Protein AF-A0A4Q3T9G2-F1 (afdb_monomer_lite)

Secondary s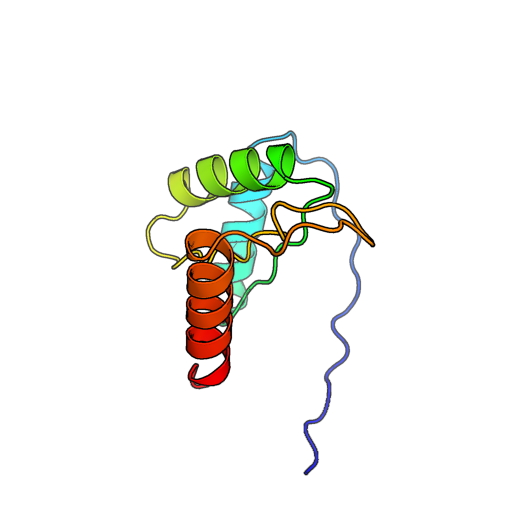tructure (DSSP, 8-state):
-------PPP-----PPTTHHHHHHHHHHHHH-S------SSHHHHHHHHHHHHHH-TTSPP---PPPSS-TT-SSPPPHHHHHHHHHHHHHHHT---

pLDDT: mean 90.25, std 11.93, range [43.88, 98.19]

Sequence (98 aa):
MDAKVEYRTDADLGGAPEGLDALIVAERIKAGGGVGLFVARDFQRSGSFVQAFQFFSKDIEVLDYPAWDCLPYDRLSPTAGIAAQRMATLTRLAMRKP

Radius of gyration: 15.98 Å; chains: 1; bounding box: 40×37×37 Å

Structure (mmCIF, N/CA/C/O backbone):
data_AF-A0A4Q3T9G2-F1
#
_entry.id   AF-A0A4Q3T9G2-F1
#
loop_
_atom_site.group_PDB
_atom_site.id
_atom_site.type_symbol
_atom_site.label_atom_id
_atom_site.label_alt_id
_atom_site.label_comp_id
_atom_site.label_asym_id
_atom_site.label_entity_id
_atom_site.label_seq_id
_atom_site.pdbx_PDB_ins_code
_atom_site.Cartn_x
_atom_site.Cartn_y
_atom_site.Cartn_z
_atom_site.occupancy
_atom_site.B_iso_or_equiv
_atom_site.auth_seq_id
_atom_site.auth_comp_id
_atom_site.auth_asym_id
_atom_site.auth_atom_id
_atom_site.pdbx_PDB_model_num
ATOM 1 N N . MET A 1 1 ? 4.921 -26.569 12.859 1.00 43.88 1 MET A N 1
ATOM 2 C CA . MET A 1 1 ? 4.967 -25.369 11.992 1.00 43.88 1 MET A CA 1
ATOM 3 C C . MET A 1 1 ? 3.543 -25.220 11.494 1.00 43.88 1 MET A C 1
ATOM 5 O O . MET A 1 1 ? 3.259 -25.488 10.343 1.00 43.88 1 MET A O 1
ATOM 9 N N . ASP A 1 2 ? 2.630 -24.935 12.423 1.00 45.50 2 ASP A N 1
ATOM 10 C CA . ASP A 1 2 ? 1.193 -25.158 12.244 1.00 45.50 2 ASP A CA 1
ATOM 11 C C . ASP A 1 2 ? 0.477 -23.863 12.593 1.00 45.50 2 ASP A C 1
ATOM 13 O O . ASP A 1 2 ? -0.116 -23.708 13.661 1.00 45.50 2 ASP A O 1
ATOM 17 N N . ALA A 1 3 ? 0.608 -22.877 11.708 1.00 55.06 3 ALA A N 1
ATOM 18 C CA . ALA A 1 3 ? -0.283 -21.736 11.757 1.00 55.06 3 ALA A CA 1
ATOM 19 C C . ALA A 1 3 ? -1.657 -22.244 11.311 1.00 55.06 3 ALA A C 1
ATOM 21 O O . ALA A 1 3 ? -1.868 -22.517 10.130 1.00 55.06 3 ALA A O 1
ATOM 22 N N . LYS A 1 4 ? -2.582 -22.421 12.262 1.00 44.53 4 LYS A N 1
ATOM 23 C CA . LYS A 1 4 ? -4.004 -22.554 11.940 1.00 44.53 4 LYS A CA 1
ATOM 24 C C . LYS A 1 4 ? -4.400 -21.310 11.149 1.00 44.53 4 LYS A C 1
ATOM 26 O O . LYS A 1 4 ? -4.453 -20.218 11.707 1.00 44.53 4 LYS A O 1
ATOM 31 N N . VAL A 1 5 ? -4.633 -21.473 9.852 1.00 58.62 5 VAL A N 1
ATOM 32 C CA . VAL A 1 5 ? -5.232 -20.426 9.029 1.00 58.62 5 VAL A CA 1
ATOM 33 C C . VAL A 1 5 ? -6.722 -20.454 9.342 1.00 58.62 5 VAL A C 1
ATOM 35 O O . VAL A 1 5 ? -7.453 -21.305 8.839 1.00 58.62 5 VAL A O 1
ATOM 38 N N . GLU A 1 6 ? -7.169 -19.577 10.238 1.00 64.38 6 GLU A N 1
ATOM 39 C CA . GLU A 1 6 ? -8.592 -19.262 10.318 1.00 64.38 6 GLU A CA 1
ATOM 40 C C . GLU A 1 6 ? -8.989 -18.639 8.978 1.00 64.38 6 GLU A C 1
ATOM 42 O O . GLU A 1 6 ? -8.483 -17.582 8.594 1.00 64.38 6 GLU A O 1
ATOM 47 N N . TYR A 1 7 ? -9.850 -19.324 8.226 1.00 55.03 7 TYR A N 1
ATOM 48 C CA . TYR A 1 7 ? -10.429 -18.746 7.023 1.00 55.03 7 TYR A CA 1
ATOM 49 C C . TYR A 1 7 ? -11.262 -17.540 7.443 1.00 55.03 7 TYR A C 1
ATOM 51 O O . TYR A 1 7 ? -12.279 -17.677 8.127 1.00 55.03 7 TYR A O 1
ATOM 59 N N . ARG A 1 8 ? -10.813 -16.348 7.043 1.00 67.31 8 ARG A N 1
ATOM 60 C CA . ARG A 1 8 ? -11.653 -15.155 7.082 1.00 67.31 8 ARG A CA 1
ATOM 61 C C . ARG A 1 8 ? -12.922 -15.457 6.289 1.00 67.31 8 ARG A C 1
ATOM 63 O O . ARG A 1 8 ? -12.847 -15.950 5.171 1.00 67.31 8 ARG A O 1
ATOM 70 N N . THR A 1 9 ? -14.077 -15.164 6.873 1.00 75.38 9 THR A N 1
ATOM 71 C CA . THR A 1 9 ? -15.334 -15.115 6.127 1.00 75.38 9 THR A CA 1
ATOM 72 C C . THR A 1 9 ? -15.230 -14.028 5.069 1.00 75.38 9 THR A C 1
ATOM 74 O O . THR A 1 9 ? -15.092 -12.850 5.413 1.00 75.38 9 THR A O 1
ATOM 77 N N . ASP A 1 10 ? -15.306 -14.429 3.804 1.00 83.56 10 ASP A N 1
ATOM 78 C CA . ASP A 1 10 ? -15.460 -13.504 2.691 1.00 83.56 10 ASP A CA 1
ATOM 79 C C . ASP A 1 10 ? -16.822 -12.814 2.818 1.00 83.56 10 ASP A C 1
ATOM 81 O O . ASP A 1 10 ? -17.852 -13.458 3.037 1.00 83.56 10 ASP A O 1
ATOM 85 N N . ALA A 1 11 ? -16.820 -11.486 2.744 1.00 85.94 11 ALA A N 1
ATOM 86 C CA . ALA A 1 11 ? -18.024 -10.678 2.833 1.00 85.94 11 ALA A CA 1
ATOM 87 C C . ALA A 1 11 ? -17.971 -9.579 1.778 1.00 85.94 11 ALA A C 1
ATOM 89 O O . ALA A 1 11 ? -17.064 -8.742 1.792 1.00 85.94 11 ALA A O 1
ATOM 90 N N . ASP A 1 12 ? -18.978 -9.556 0.910 1.00 89.88 12 ASP A N 1
ATOM 91 C CA . ASP A 1 12 ? -19.156 -8.475 -0.048 1.00 89.88 12 ASP A CA 1
ATOM 92 C C . ASP A 1 12 ? -19.731 -7.251 0.665 1.00 89.88 12 ASP A C 1
ATOM 94 O O . ASP A 1 12 ? -20.777 -7.305 1.317 1.00 89.88 12 ASP A O 1
ATOM 98 N N . LEU A 1 13 ? -19.026 -6.128 0.551 1.00 87.31 13 LEU A N 1
ATOM 99 C CA . LEU A 1 13 ? -19.435 -4.846 1.112 1.00 87.31 13 LEU A CA 1
ATOM 100 C C . LEU A 1 13 ? -19.709 -3.870 -0.028 1.00 87.31 13 LEU A C 1
ATOM 102 O O . LEU A 1 13 ? -18.900 -3.721 -0.941 1.00 87.31 13 LEU A O 1
ATOM 106 N N . GLY A 1 14 ? -20.841 -3.178 0.046 1.00 91.00 14 GLY A N 1
ATOM 107 C CA . GLY A 1 14 ? -21.255 -2.197 -0.950 1.00 91.00 14 GLY A CA 1
ATOM 108 C C . GLY A 1 14 ? -22.030 -1.042 -0.325 1.00 91.00 14 GLY A C 1
ATOM 109 O O . GLY A 1 14 ? -22.314 -1.039 0.871 1.00 91.00 14 GLY A O 1
ATOM 110 N N . GLY A 1 15 ? -22.363 -0.047 -1.147 1.00 91.06 15 GLY A N 1
ATOM 111 C CA . GLY A 1 15 ? -23.172 1.106 -0.737 1.00 91.06 15 GLY A CA 1
ATOM 112 C C . GLY A 1 15 ? -22.391 2.284 -0.144 1.00 91.06 15 GLY A C 1
ATOM 113 O O . GLY A 1 15 ? -22.992 3.324 0.105 1.00 91.06 15 GLY A O 1
ATOM 114 N N . ALA A 1 16 ? -21.071 2.168 0.034 1.00 92.19 16 ALA A N 1
ATOM 115 C CA . ALA A 1 16 ? -20.218 3.294 0.406 1.00 92.19 16 ALA A CA 1
ATOM 116 C C . ALA A 1 16 ? -19.762 4.063 -0.851 1.00 92.19 16 ALA A C 1
ATOM 118 O O . ALA A 1 16 ? -19.132 3.462 -1.726 1.00 92.19 16 ALA A O 1
ATOM 119 N N . PRO A 1 17 ? -20.046 5.374 -0.962 1.00 91.75 17 PRO A N 1
ATOM 120 C CA . PRO A 1 17 ? -19.435 6.222 -1.977 1.00 91.75 17 PRO A CA 1
ATOM 121 C C . PRO A 1 17 ? -17.916 6.307 -1.799 1.00 91.75 17 PRO A C 1
ATOM 123 O O . PRO A 1 17 ? -17.385 6.072 -0.710 1.00 91.75 17 PRO A O 1
ATOM 126 N N . GLU A 1 18 ? -17.222 6.706 -2.862 1.00 88.19 18 GLU A N 1
ATOM 127 C CA . GLU A 1 18 ? -15.780 6.923 -2.812 1.00 88.19 18 GLU A CA 1
ATOM 128 C C . GLU A 1 18 ? -15.410 7.994 -1.769 1.00 88.19 18 GLU A C 1
ATOM 130 O O . GLU A 1 18 ? -15.988 9.080 -1.740 1.00 88.19 18 GLU A O 1
ATOM 135 N N . GLY A 1 19 ? -14.465 7.663 -0.887 1.00 89.75 19 GLY A N 1
ATOM 136 C CA . GLY A 1 19 ? -14.043 8.475 0.253 1.00 89.75 19 GLY A CA 1
ATOM 137 C C . GLY A 1 19 ? -14.660 8.007 1.574 1.00 89.75 19 GLY A C 1
ATOM 138 O O . GLY A 1 19 ? -13.948 7.919 2.573 1.00 89.75 19 GLY A O 1
ATOM 139 N N . LEU A 1 20 ? -15.952 7.648 1.592 1.00 94.19 20 LEU A N 1
ATOM 140 C CA . LEU A 1 20 ? -16.606 7.102 2.794 1.00 94.19 20 LEU A CA 1
ATOM 141 C C . LEU A 1 20 ? -16.121 5.680 3.100 1.00 94.19 20 LEU A C 1
ATOM 143 O O . LEU A 1 20 ? -16.022 5.281 4.258 1.00 94.19 20 LEU A O 1
ATOM 147 N N . ASP A 1 21 ? -15.787 4.921 2.063 1.00 94.00 21 ASP A N 1
ATOM 148 C CA . ASP A 1 21 ? -15.218 3.583 2.176 1.00 94.00 21 ASP A CA 1
ATOM 149 C C . ASP A 1 21 ? -13.949 3.547 3.045 1.00 94.00 21 ASP A C 1
ATOM 151 O O . ASP A 1 21 ? -13.765 2.610 3.822 1.00 94.00 21 ASP A O 1
ATOM 155 N N . ALA A 1 22 ? -13.122 4.595 2.995 1.00 95.50 22 ALA A N 1
ATOM 156 C CA . ALA A 1 22 ? -11.927 4.707 3.824 1.00 95.50 22 ALA A CA 1
ATOM 157 C C . ALA A 1 22 ? -12.250 4.807 5.326 1.00 95.50 22 ALA A C 1
ATOM 159 O O . ALA A 1 22 ? -11.572 4.175 6.137 1.00 95.50 22 ALA A O 1
ATOM 160 N N . LEU A 1 23 ? -13.315 5.532 5.696 1.00 95.50 23 LEU A N 1
ATOM 161 C CA . LEU A 1 23 ? -13.807 5.585 7.076 1.00 95.50 23 LEU A CA 1
ATOM 162 C C . LEU A 1 23 ? -14.287 4.203 7.538 1.00 95.50 23 LEU A C 1
ATOM 164 O O . LEU A 1 23 ? -13.862 3.726 8.587 1.00 95.50 23 LEU A O 1
ATOM 168 N N . ILE A 1 24 ? -15.113 3.534 6.728 1.00 94.50 24 ILE A N 1
ATOM 169 C CA . ILE A 1 24 ? -15.656 2.207 7.059 1.00 94.50 24 ILE A CA 1
ATOM 170 C C . ILE A 1 24 ? -14.532 1.179 7.243 1.00 94.50 24 ILE A C 1
ATOM 172 O O . ILE A 1 24 ? -14.574 0.354 8.159 1.00 94.50 24 ILE A O 1
ATOM 176 N N . VAL A 1 25 ? -13.504 1.219 6.392 1.00 93.06 25 VAL A N 1
ATOM 177 C CA . VAL A 1 25 ? -12.330 0.350 6.535 1.00 93.06 25 VAL A CA 1
ATOM 178 C C . VAL A 1 25 ? -11.546 0.695 7.803 1.00 93.06 25 VAL A C 1
ATOM 180 O O . VAL A 1 25 ? -11.164 -0.221 8.529 1.00 93.06 25 VAL A O 1
ATOM 183 N N . ALA A 1 26 ? -11.339 1.978 8.114 1.00 94.44 26 ALA A N 1
ATOM 184 C CA . ALA A 1 26 ? -10.643 2.395 9.332 1.00 94.44 26 ALA A CA 1
ATOM 185 C C . ALA A 1 26 ? -11.360 1.909 10.601 1.00 94.44 26 ALA A C 1
ATOM 187 O O . ALA A 1 26 ? -10.725 1.321 11.476 1.00 94.44 26 ALA A O 1
ATOM 188 N N . GLU A 1 27 ? -12.682 2.073 10.682 1.00 93.94 27 GLU A N 1
ATOM 189 C CA . GLU A 1 27 ? -13.494 1.584 11.804 1.00 93.94 27 GLU A CA 1
ATOM 190 C C . GLU A 1 27 ? -13.379 0.066 11.971 1.00 93.94 27 GLU A C 1
ATOM 192 O O . GLU A 1 27 ? -13.195 -0.427 13.085 1.00 93.94 27 GLU A O 1
ATOM 197 N N . ARG A 1 28 ? -13.405 -0.688 10.865 1.00 91.31 28 ARG A N 1
ATOM 198 C CA . ARG A 1 28 ? -13.228 -2.147 10.893 1.00 91.31 28 ARG A CA 1
ATOM 199 C C . ARG A 1 28 ? -11.838 -2.563 11.355 1.00 91.31 28 ARG A C 1
ATOM 201 O O . ARG A 1 28 ? -11.730 -3.507 12.135 1.00 91.31 28 ARG A O 1
ATOM 208 N N . ILE A 1 29 ? -10.787 -1.878 10.902 1.00 92.06 29 ILE A N 1
ATOM 209 C CA . ILE A 1 29 ? -9.413 -2.151 11.350 1.00 92.06 29 ILE A CA 1
ATOM 2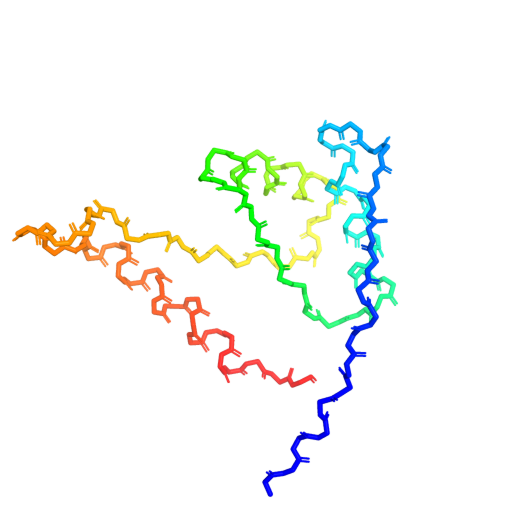10 C C . ILE A 1 29 ? -9.290 -1.873 12.852 1.00 92.06 29 ILE A C 1
ATOM 212 O O . ILE A 1 29 ? -8.723 -2.692 13.571 1.00 92.06 29 ILE A O 1
ATOM 216 N N . LYS A 1 30 ? -9.873 -0.775 13.351 1.00 92.38 30 LYS A N 1
ATOM 217 C CA . LYS A 1 30 ? -9.879 -0.454 14.789 1.00 92.38 30 LYS A CA 1
ATOM 218 C C . LYS A 1 30 ? -10.643 -1.485 15.612 1.00 92.38 30 LYS A C 1
ATOM 220 O O . LYS A 1 30 ? -10.155 -1.898 16.658 1.00 92.38 30 LYS A O 1
ATOM 225 N N . ALA A 1 31 ? -11.812 -1.913 15.138 1.00 91.44 31 ALA A N 1
ATOM 226 C CA . ALA A 1 31 ? -12.645 -2.890 15.833 1.00 91.44 31 A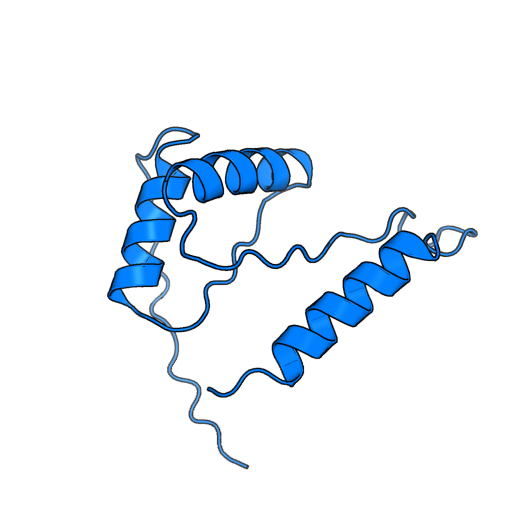LA A CA 1
ATOM 227 C C . ALA A 1 31 ? -12.014 -4.291 15.866 1.00 91.44 31 ALA A C 1
ATOM 229 O O . ALA A 1 31 ? -12.095 -4.972 16.884 1.00 91.44 31 ALA A O 1
ATOM 230 N N . GLY A 1 32 ? -11.391 -4.723 14.765 1.00 86.69 32 GLY A N 1
ATOM 231 C CA . GLY A 1 32 ? -10.723 -6.025 14.690 1.00 86.69 32 GLY A CA 1
ATOM 232 C C . GLY A 1 32 ? -9.351 -6.052 15.367 1.00 86.69 32 GLY A C 1
ATOM 233 O O . GLY A 1 32 ? -8.922 -7.103 15.838 1.00 86.69 32 GLY A O 1
ATOM 234 N N . GLY A 1 33 ? -8.665 -4.908 15.418 1.00 84.75 33 GLY A N 1
ATOM 235 C CA . GLY A 1 33 ? -7.263 -4.828 15.811 1.00 84.75 33 GLY A CA 1
ATOM 236 C C . GLY A 1 33 ? -6.321 -5.485 14.790 1.00 84.75 33 GLY A C 1
ATOM 237 O O . GLY A 1 33 ? -6.732 -6.148 13.836 1.00 84.75 33 GLY A O 1
ATOM 238 N N . GLY A 1 34 ? -5.015 -5.299 14.984 1.00 87.00 34 GLY A N 1
ATOM 239 C CA . GLY A 1 34 ? -3.994 -5.953 14.162 1.00 87.00 34 GLY A CA 1
ATOM 240 C C . GLY A 1 34 ? -3.700 -5.244 12.835 1.00 87.00 34 GLY A C 1
ATOM 241 O O . GLY A 1 34 ? -3.469 -4.037 12.816 1.00 87.00 34 GLY A O 1
ATOM 242 N N . VAL A 1 35 ? -3.612 -6.010 11.740 1.00 88.81 35 VAL A N 1
ATOM 243 C CA . VAL A 1 35 ? -3.161 -5.532 10.415 1.00 88.81 35 VAL A CA 1
ATOM 244 C C . VAL A 1 35 ? -4.280 -5.621 9.391 1.00 88.81 35 VAL A C 1
ATOM 246 O O . VAL A 1 35 ? -4.914 -6.665 9.232 1.00 88.81 35 VAL A O 1
ATOM 249 N N . GLY A 1 36 ? -4.468 -4.536 8.641 1.00 90.94 36 GLY A N 1
ATOM 250 C CA . GLY A 1 36 ? -5.263 -4.517 7.417 1.00 90.94 36 GLY A CA 1
ATOM 251 C C . GLY A 1 36 ? -4.374 -4.583 6.175 1.00 90.94 36 GLY A C 1
ATOM 252 O O . GLY A 1 36 ? -3.330 -3.940 6.127 1.00 90.94 36 GLY A O 1
ATOM 253 N N . LEU A 1 37 ? -4.810 -5.333 5.161 1.00 93.19 37 LEU A N 1
ATOM 254 C CA . LEU A 1 37 ? -4.280 -5.249 3.801 1.00 93.19 37 LEU A CA 1
ATOM 255 C C . LEU A 1 37 ? -5.390 -4.712 2.904 1.00 93.19 37 LEU A C 1
ATOM 257 O O . LEU A 1 37 ? -6.444 -5.335 2.785 1.00 93.19 37 LEU A O 1
ATOM 261 N N . PHE A 1 38 ? -5.144 -3.564 2.285 1.00 94.31 38 PHE A N 1
ATOM 262 C CA . PHE A 1 38 ? -6.027 -2.997 1.280 1.00 94.31 38 PHE A CA 1
ATOM 263 C C . PHE A 1 38 ? -5.437 -3.250 -0.106 1.00 94.31 38 PHE A C 1
ATOM 265 O O . PHE A 1 38 ? -4.297 -2.876 -0.375 1.00 94.31 38 PHE A O 1
ATOM 272 N N . VAL A 1 39 ? -6.211 -3.892 -0.980 1.00 94.56 39 VAL A N 1
ATOM 273 C CA . VAL A 1 39 ? -5.830 -4.136 -2.374 1.00 94.56 39 VAL A CA 1
ATOM 274 C C . VAL 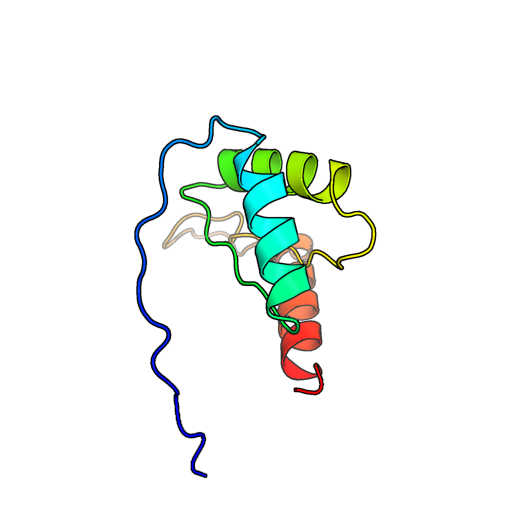A 1 39 ? -6.712 -3.267 -3.256 1.00 94.56 39 VAL A C 1
ATOM 276 O O . VAL A 1 39 ? -7.897 -3.540 -3.436 1.00 94.56 39 VAL A O 1
ATOM 279 N N . ALA A 1 40 ? -6.133 -2.195 -3.787 1.00 94.06 40 ALA A N 1
ATOM 280 C CA . ALA A 1 40 ? -6.813 -1.339 -4.744 1.00 94.06 40 ALA A CA 1
ATOM 281 C C . ALA A 1 40 ? -6.815 -1.972 -6.142 1.00 94.06 40 ALA A C 1
ATOM 283 O O . ALA A 1 40 ? -5.925 -2.744 -6.496 1.00 94.06 40 ALA A O 1
ATOM 284 N N . ARG A 1 41 ? -7.784 -1.573 -6.971 1.00 94.50 41 ARG A N 1
ATOM 285 C CA . ARG A 1 41 ? -7.841 -1.954 -8.391 1.00 94.50 41 ARG A CA 1
ATOM 286 C C . ARG A 1 41 ? -6.636 -1.439 -9.186 1.00 94.50 41 ARG A C 1
ATOM 288 O O . ARG A 1 41 ? -6.183 -2.103 -10.111 1.00 94.50 41 ARG A O 1
ATOM 295 N N . ASP A 1 42 ? -6.167 -0.237 -8.862 1.00 94.69 42 ASP A N 1
ATOM 296 C CA . ASP A 1 42 ? -5.118 0.470 -9.590 1.00 94.69 42 ASP A CA 1
ATOM 297 C C . ASP A 1 42 ? -4.394 1.486 -8.684 1.00 94.69 42 ASP A C 1
ATOM 299 O O . ASP A 1 42 ? -4.804 1.745 -7.546 1.00 94.69 42 ASP A O 1
ATOM 303 N N . PHE A 1 43 ? -3.295 2.053 -9.192 1.00 92.25 43 PHE A N 1
ATOM 304 C CA . PHE A 1 43 ? -2.441 2.980 -8.444 1.00 92.25 43 PHE A CA 1
ATOM 305 C C . PHE A 1 43 ? -3.167 4.273 -8.053 1.00 92.25 43 PHE A C 1
ATOM 307 O O . PHE A 1 43 ? -3.031 4.738 -6.921 1.00 92.25 43 PHE A O 1
ATOM 314 N N . GLN A 1 44 ? -3.971 4.836 -8.960 1.00 94.19 44 GLN A N 1
ATOM 315 C CA . GLN A 1 44 ? -4.703 6.074 -8.696 1.00 94.19 44 GLN A CA 1
ATOM 316 C C . GLN A 1 44 ? -5.711 5.864 -7.563 1.00 94.19 44 GLN A C 1
ATOM 318 O O . GLN A 1 44 ? -5.743 6.644 -6.612 1.00 94.19 44 GLN A O 1
ATOM 323 N N . ARG A 1 45 ? -6.468 4.763 -7.615 1.00 94.50 45 ARG A N 1
ATOM 324 C CA . ARG A 1 45 ? -7.418 4.383 -6.570 1.00 94.50 45 ARG A CA 1
ATOM 325 C C . ARG A 1 45 ? -6.730 4.153 -5.228 1.00 94.50 45 ARG A C 1
ATOM 327 O O . ARG A 1 45 ? -7.263 4.574 -4.206 1.00 94.50 45 ARG A O 1
ATOM 334 N N . SER A 1 46 ? -5.552 3.525 -5.227 1.00 94.94 46 SER A N 1
ATOM 335 C CA . SER A 1 46 ? -4.745 3.356 -4.013 1.00 94.94 46 SER A CA 1
ATOM 336 C C . SER A 1 46 ? -4.389 4.704 -3.388 1.00 94.94 46 SER A C 1
ATOM 338 O O . SER A 1 46 ? -4.615 4.905 -2.199 1.00 94.94 46 SER A O 1
ATOM 340 N N . GLY A 1 47 ? -3.887 5.649 -4.189 1.00 94.81 47 GLY A N 1
ATOM 341 C CA . GLY A 1 47 ? -3.517 6.982 -3.711 1.00 94.81 47 GLY A CA 1
ATOM 342 C C . GLY A 1 47 ? -4.706 7.761 -3.145 1.00 94.81 47 GLY A C 1
ATOM 343 O O . GLY A 1 47 ? -4.612 8.310 -2.047 1.00 94.81 47 GLY A O 1
ATOM 344 N N . SER A 1 48 ? -5.842 7.766 -3.851 1.00 95.19 48 SER A N 1
ATOM 345 C CA . SER A 1 48 ? -7.080 8.402 -3.376 1.00 95.19 48 SER A CA 1
ATOM 346 C C . SER A 1 48 ? -7.582 7.781 -2.071 1.00 95.19 48 SER A C 1
ATOM 348 O O . SER A 1 48 ? -7.971 8.506 -1.155 1.00 95.19 48 SER A O 1
ATOM 350 N N . PHE A 1 49 ? -7.528 6.451 -1.955 1.00 96.00 49 PHE A N 1
ATOM 351 C CA . PHE A 1 49 ? -7.913 5.754 -0.733 1.00 96.00 49 PHE A CA 1
ATOM 352 C C . PHE A 1 49 ? -6.997 6.115 0.439 1.00 96.00 49 PHE A C 1
ATOM 354 O O . PHE A 1 49 ? -7.501 6.468 1.498 1.00 96.00 49 PHE A O 1
ATOM 361 N N . VAL A 1 50 ? -5.670 6.082 0.260 1.00 96.06 50 VAL A N 1
ATOM 362 C CA . VAL A 1 50 ? -4.704 6.411 1.325 1.00 96.06 50 VAL A CA 1
ATOM 363 C C . VAL A 1 50 ? -4.905 7.839 1.835 1.00 96.06 50 VAL A C 1
ATOM 365 O O . VAL A 1 50 ? -4.920 8.052 3.047 1.00 96.06 50 VAL A O 1
ATOM 368 N N . GLN A 1 51 ? -5.138 8.804 0.940 1.00 95.56 51 GLN A N 1
ATOM 369 C CA . GLN A 1 51 ? -5.428 10.189 1.330 1.00 95.56 51 GLN A CA 1
ATOM 370 C C . GLN A 1 51 ? -6.696 10.291 2.192 1.00 95.56 51 GLN A C 1
ATOM 372 O O . GLN A 1 51 ? -6.668 10.906 3.260 1.00 95.56 51 GLN A O 1
ATOM 377 N N . ALA A 1 52 ? -7.797 9.661 1.768 1.00 96.38 52 ALA A N 1
ATOM 378 C CA . ALA A 1 52 ? -9.041 9.639 2.539 1.00 96.38 52 ALA A CA 1
ATOM 379 C C . ALA A 1 52 ? -8.881 8.879 3.868 1.00 96.38 52 ALA A C 1
ATOM 381 O O . ALA A 1 52 ? -9.365 9.315 4.910 1.00 96.38 52 ALA A O 1
ATOM 382 N N . PHE A 1 53 ? -8.149 7.768 3.861 1.00 96.56 53 PHE A N 1
ATOM 383 C CA . PHE A 1 53 ? -7.907 6.945 5.041 1.00 96.56 53 PHE A CA 1
ATOM 384 C C . PHE A 1 53 ? -7.124 7.711 6.110 1.00 96.56 53 PHE A C 1
ATOM 386 O O . PHE A 1 53 ? -7.531 7.747 7.270 1.00 96.56 53 PHE A O 1
ATOM 393 N N . GLN A 1 54 ? -6.051 8.402 5.719 1.00 95.69 54 GLN A N 1
ATOM 394 C CA . GLN A 1 54 ? -5.254 9.232 6.626 1.00 95.69 54 GLN A CA 1
ATOM 395 C C . GLN A 1 54 ? -6.011 10.469 7.127 1.00 95.69 54 GLN A C 1
ATOM 397 O O . GLN A 1 54 ? -5.686 10.992 8.195 1.00 95.69 54 GLN A O 1
ATOM 402 N N . PHE A 1 55 ? -7.032 10.939 6.403 1.00 94.81 55 PHE A N 1
ATOM 403 C CA . PHE A 1 55 ? -7.922 11.983 6.906 1.00 94.81 55 PHE A CA 1
ATOM 404 C C . PHE A 1 55 ? -8.732 11.495 8.118 1.00 94.81 55 PHE A C 1
ATOM 406 O O . PHE A 1 55 ? -8.762 12.182 9.141 1.00 94.81 55 PHE A O 1
ATOM 413 N N . PHE A 1 56 ? -9.333 10.302 8.037 1.00 95.38 56 PHE A N 1
ATOM 414 C CA . PHE A 1 56 ? -10.157 9.740 9.115 1.00 95.38 56 PHE A CA 1
ATOM 415 C C . PHE A 1 56 ? -9.350 9.073 10.238 1.00 95.38 56 PHE A C 1
ATOM 417 O O . PHE A 1 56 ? -9.810 9.033 11.380 1.00 95.38 56 PHE A O 1
ATOM 424 N N . SER A 1 57 ? -8.161 8.542 9.942 1.00 95.06 57 SER A N 1
ATOM 425 C CA . SER A 1 57 ? -7.385 7.745 10.894 1.00 95.06 57 SER A CA 1
ATOM 426 C C . SER A 1 57 ? -5.883 8.008 10.800 1.00 95.06 57 SER A C 1
ATOM 428 O O . SER A 1 57 ? -5.124 7.245 10.211 1.00 95.06 57 SER A O 1
ATOM 430 N N . LYS A 1 58 ? -5.433 9.086 11.445 1.00 93.94 58 LYS A N 1
ATOM 431 C CA . LYS A 1 58 ? -4.001 9.434 11.555 1.00 93.94 58 LYS A CA 1
ATOM 432 C C . LYS A 1 58 ? -3.219 8.543 12.523 1.00 93.94 58 LYS A C 1
ATOM 434 O O . LYS A 1 58 ? -1.995 8.546 12.517 1.00 93.94 58 LYS A O 1
ATOM 439 N N . ASP A 1 59 ? -3.935 7.835 13.386 1.00 93.62 59 ASP A N 1
ATOM 440 C CA . ASP A 1 59 ? -3.421 6.938 14.419 1.00 93.62 59 ASP A CA 1
ATOM 441 C C . ASP A 1 59 ? -3.023 5.554 13.886 1.00 93.62 59 ASP A C 1
ATOM 443 O O . ASP A 1 59 ? -2.338 4.806 14.582 1.00 93.62 59 ASP A O 1
ATOM 447 N N . ILE A 1 60 ? -3.425 5.212 12.659 1.00 94.50 60 ILE A N 1
ATOM 448 C CA . ILE A 1 60 ? -3.070 3.948 12.013 1.00 94.50 60 ILE A CA 1
ATOM 449 C C . ILE A 1 60 ? -1.887 4.191 11.071 1.00 94.50 60 ILE A C 1
ATOM 451 O O . ILE A 1 60 ? -1.965 5.003 10.150 1.00 94.50 60 ILE A O 1
ATOM 455 N N . GLU A 1 61 ? -0.790 3.460 11.286 1.00 93.88 61 GLU A N 1
ATOM 456 C CA . GLU A 1 61 ? 0.361 3.453 10.376 1.00 93.88 61 GLU A CA 1
ATOM 457 C C . GLU A 1 61 ? -0.059 2.860 9.022 1.00 93.88 61 GLU A C 1
ATOM 459 O O . GLU A 1 61 ? -0.538 1.727 8.948 1.00 93.88 61 GLU A O 1
ATOM 464 N N . VAL A 1 62 ? 0.143 3.622 7.947 1.00 95.44 62 VAL A N 1
ATOM 465 C CA . VAL A 1 62 ? -0.053 3.151 6.571 1.00 95.44 62 VAL A CA 1
ATOM 466 C C . VAL A 1 62 ? 1.309 2.818 5.976 1.00 95.44 62 VAL A C 1
ATOM 468 O O . VAL A 1 62 ? 2.205 3.661 5.958 1.00 95.44 62 VAL A O 1
ATOM 471 N N . LEU A 1 63 ? 1.456 1.589 5.482 1.00 95.56 63 LEU A N 1
ATOM 472 C CA . LEU A 1 63 ? 2.647 1.141 4.767 1.00 95.56 63 LEU A CA 1
ATOM 473 C C . LEU A 1 63 ? 2.326 0.991 3.281 1.00 95.56 63 LEU A C 1
ATOM 475 O O . LEU A 1 63 ? 1.600 0.076 2.893 1.00 95.56 63 LEU A O 1
ATOM 479 N N . ASP A 1 64 ? 2.904 1.853 2.449 1.00 94.38 64 ASP A N 1
ATOM 480 C CA . ASP A 1 64 ? 2.754 1.751 0.999 1.00 94.38 64 ASP A CA 1
ATOM 481 C C . ASP A 1 64 ? 3.693 0.684 0.425 1.00 94.38 64 ASP A C 1
ATOM 483 O O . ASP A 1 64 ? 4.915 0.716 0.618 1.00 94.38 64 ASP A O 1
ATOM 487 N N . TYR A 1 65 ? 3.123 -0.260 -0.322 1.00 96.12 65 TYR A N 1
ATOM 488 C CA . TYR A 1 65 ? 3.868 -1.239 -1.111 1.00 96.12 65 TYR A CA 1
ATOM 489 C C . TYR A 1 65 ? 3.671 -0.939 -2.602 1.00 96.12 65 TYR A C 1
ATOM 491 O O . TYR A 1 65 ? 2.715 -1.434 -3.206 1.00 96.12 65 TYR A O 1
ATOM 499 N N . PRO A 1 66 ? 4.530 -0.098 -3.208 1.00 93.81 66 PRO A N 1
ATOM 500 C CA . PRO A 1 66 ? 4.317 0.356 -4.575 1.00 93.81 66 PRO A CA 1
ATOM 501 C C . PRO A 1 66 ? 4.559 -0.777 -5.572 1.00 93.81 66 PRO A C 1
ATOM 503 O O . PRO A 1 66 ? 5.358 -1.687 -5.324 1.00 93.81 66 PRO A O 1
ATOM 506 N N . ALA A 1 67 ? 3.905 -0.696 -6.731 1.00 94.38 67 ALA A N 1
ATOM 507 C CA . ALA A 1 67 ? 4.253 -1.515 -7.887 1.00 94.38 67 ALA A CA 1
ATOM 508 C C . ALA A 1 67 ? 5.701 -1.243 -8.333 1.00 94.38 67 ALA A C 1
ATOM 510 O O . ALA A 1 67 ? 6.321 -0.259 -7.927 1.00 94.38 67 ALA A O 1
ATOM 511 N N . TRP A 1 68 ? 6.247 -2.114 -9.181 1.00 96.06 68 TRP A N 1
ATOM 512 C CA . TRP A 1 68 ? 7.422 -1.725 -9.955 1.00 96.06 68 TRP A CA 1
ATOM 513 C C . TRP A 1 68 ? 7.048 -0.612 -10.933 1.00 96.06 68 TRP A C 1
ATOM 515 O O . TRP A 1 68 ? 5.944 -0.587 -11.469 1.00 96.06 68 TRP A O 1
ATOM 525 N N . ASP A 1 69 ? 7.983 0.301 -11.158 1.00 95.62 69 ASP A N 1
ATOM 526 C CA . ASP A 1 69 ? 7.880 1.406 -12.109 1.00 95.62 69 ASP A CA 1
ATOM 527 C C . ASP A 1 69 ? 8.371 1.021 -13.515 1.00 95.62 69 ASP A C 1
ATOM 529 O O . ASP A 1 69 ? 8.692 1.881 -14.332 1.00 95.62 69 ASP A O 1
ATOM 533 N N . CYS A 1 70 ? 8.400 -0.280 -13.806 1.00 95.75 70 CYS A N 1
ATOM 534 C CA . CYS A 1 70 ? 8.671 -0.848 -15.118 1.00 95.75 70 CYS A CA 1
ATOM 535 C C . CYS A 1 70 ? 7.541 -1.797 -15.542 1.00 95.75 70 CYS A C 1
ATOM 537 O O . CYS A 1 70 ? 6.768 -2.293 -14.715 1.00 95.75 70 CYS A O 1
ATOM 539 N N . LEU A 1 71 ? 7.428 -2.040 -16.848 1.00 95.88 71 LEU A N 1
ATOM 540 C CA . LEU A 1 71 ? 6.430 -2.960 -17.390 1.00 95.88 71 LEU A CA 1
ATOM 541 C C . LEU A 1 71 ? 6.849 -4.430 -17.205 1.00 95.88 71 LEU A C 1
ATOM 543 O O . LEU A 1 71 ? 8.035 -4.739 -17.054 1.00 95.88 71 LEU A O 1
ATOM 547 N N . PRO A 1 72 ? 5.899 -5.379 -17.277 1.00 96.12 72 PRO A N 1
ATOM 548 C CA . PRO A 1 72 ? 6.242 -6.788 -17.414 1.00 96.12 72 PRO A CA 1
ATOM 549 C C . PRO 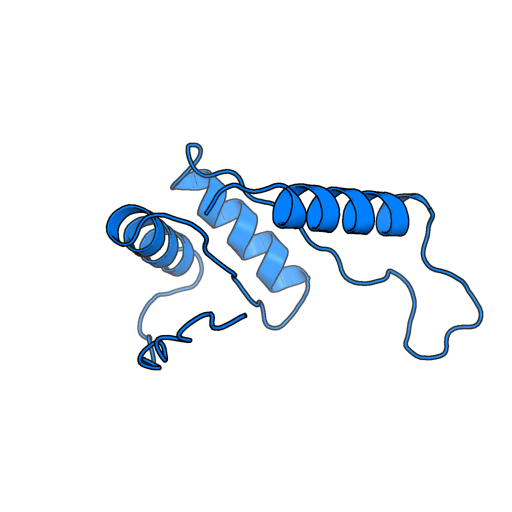A 1 72 ? 7.158 -7.011 -18.626 1.00 96.12 72 PRO A C 1
ATOM 551 O O . PRO A 1 72 ? 6.814 -6.624 -19.742 1.00 96.12 72 PRO A O 1
ATOM 554 N N . TYR A 1 73 ? 8.308 -7.651 -18.397 1.00 95.88 73 TYR A N 1
ATOM 555 C CA . TYR A 1 73 ? 9.350 -7.903 -19.407 1.00 95.88 73 TYR A CA 1
ATOM 556 C C . TYR A 1 73 ? 9.993 -6.642 -20.003 1.00 95.88 73 TYR A C 1
ATOM 558 O O . TYR A 1 73 ? 10.504 -6.670 -21.124 1.00 95.88 73 TYR A O 1
ATOM 566 N N . ASP A 1 74 ? 10.000 -5.542 -19.251 1.00 96.38 74 ASP A N 1
ATOM 567 C CA . ASP A 1 74 ? 10.811 -4.384 -19.599 1.00 96.38 74 ASP A CA 1
ATOM 568 C C . ASP A 1 74 ? 12.310 -4.724 -19.530 1.00 96.38 74 ASP A C 1
ATOM 570 O O . ASP A 1 74 ? 12.769 -5.576 -18.767 1.00 96.38 74 ASP A O 1
ATOM 574 N N . ARG A 1 75 ? 13.084 -4.026 -20.351 1.00 97.06 75 ARG A N 1
ATOM 575 C CA . ARG A 1 75 ? 14.548 -4.089 -20.403 1.00 97.06 75 ARG A CA 1
ATOM 576 C C . ARG A 1 75 ? 15.205 -3.161 -19.383 1.00 97.06 75 ARG A C 1
ATOM 578 O O . ARG A 1 75 ? 16.421 -3.212 -19.213 1.00 97.06 75 ARG A O 1
ATOM 585 N N . LEU A 1 76 ? 14.419 -2.311 -18.727 1.00 96.19 76 LEU A N 1
ATOM 586 C CA . LEU A 1 76 ? 14.862 -1.473 -17.623 1.00 96.19 76 LEU A CA 1
ATOM 587 C C . LEU A 1 76 ? 14.454 -2.085 -16.280 1.00 96.19 76 LEU A C 1
ATOM 589 O O . LEU A 1 76 ? 13.314 -2.502 -16.078 1.00 96.19 76 LEU A O 1
ATOM 593 N N . SER A 1 77 ? 15.404 -2.108 -15.349 1.00 95.69 77 SER A N 1
ATOM 594 C CA . SER A 1 77 ? 15.149 -2.450 -13.950 1.00 95.69 77 SER A CA 1
ATOM 595 C C . SER A 1 77 ? 14.294 -1.373 -13.271 1.00 95.69 77 SER A C 1
ATOM 597 O O . SER A 1 77 ? 14.366 -0.209 -13.677 1.00 95.69 77 SER A O 1
ATOM 599 N N . PRO A 1 78 ? 13.551 -1.717 -12.201 1.00 97.00 78 PRO A N 1
ATOM 600 C CA . PRO A 1 78 ? 12.885 -0.711 -11.387 1.00 97.00 78 PRO A CA 1
ATOM 601 C C . PRO A 1 78 ? 13.897 0.280 -10.811 1.00 97.00 78 PRO A C 1
ATOM 603 O O . PRO A 1 78 ? 15.060 -0.068 -10.565 1.00 97.00 78 PRO A O 1
ATOM 606 N N . THR A 1 79 ? 13.461 1.511 -10.560 1.00 97.81 79 THR A N 1
ATOM 607 C CA . THR A 1 79 ? 14.352 2.511 -9.967 1.00 97.81 79 THR A CA 1
ATOM 608 C C . THR A 1 79 ? 14.797 2.094 -8.566 1.00 97.81 79 THR A C 1
ATOM 610 O O . THR A 1 79 ? 14.074 1.431 -7.814 1.00 97.81 79 THR A O 1
ATOM 613 N N . ALA A 1 80 ? 16.001 2.524 -8.177 1.00 98.06 80 ALA A N 1
ATOM 614 C CA . ALA A 1 80 ? 16.550 2.226 -6.856 1.00 98.06 80 ALA A CA 1
ATOM 615 C C . ALA A 1 80 ? 15.626 2.699 -5.717 1.00 98.06 80 ALA A C 1
ATOM 617 O O . ALA A 1 80 ? 15.527 2.025 -4.695 1.00 98.06 80 ALA A O 1
ATOM 618 N N . GLY A 1 81 ? 14.910 3.815 -5.912 1.00 98.00 81 GLY A N 1
ATOM 619 C CA . GLY A 1 81 ? 13.935 4.331 -4.949 1.00 98.00 81 GLY A CA 1
ATOM 620 C C . GLY A 1 81 ? 12.758 3.378 -4.730 1.00 98.00 81 GLY A C 1
ATOM 621 O O . GLY A 1 81 ? 12.469 3.020 -3.589 1.00 98.00 81 GLY A O 1
ATOM 622 N N . ILE A 1 82 ? 12.133 2.897 -5.811 1.00 97.44 82 ILE A N 1
ATOM 623 C CA . ILE A 1 82 ? 11.023 1.935 -5.731 1.00 97.44 82 ILE A CA 1
ATOM 624 C C . ILE A 1 82 ? 11.486 0.602 -5.141 1.00 97.44 82 ILE A C 1
ATOM 626 O O . ILE A 1 82 ? 10.812 0.038 -4.275 1.00 97.44 82 ILE A O 1
ATOM 630 N N . ALA A 1 83 ? 12.656 0.107 -5.552 1.00 97.81 83 ALA A N 1
ATOM 631 C CA . ALA A 1 83 ? 13.228 -1.112 -4.989 1.00 97.81 83 ALA A CA 1
ATOM 632 C C . ALA A 1 83 ? 13.467 -0.981 -3.472 1.00 97.81 83 ALA A C 1
ATOM 634 O O . ALA A 1 83 ? 13.044 -1.850 -2.706 1.00 97.81 83 ALA A O 1
ATOM 635 N N . ALA A 1 84 ? 14.071 0.127 -3.030 1.00 98.06 84 ALA A N 1
ATOM 636 C CA . ALA A 1 84 ? 14.337 0.395 -1.620 1.00 98.06 84 ALA A CA 1
ATOM 637 C C . ALA A 1 84 ? 13.047 0.525 -0.796 1.00 98.06 84 ALA A C 1
ATOM 639 O O . ALA A 1 84 ? 12.942 -0.089 0.267 1.00 98.06 84 ALA A O 1
ATOM 640 N N . GLN A 1 85 ? 12.044 1.258 -1.292 1.00 97.62 85 GLN A N 1
ATOM 641 C CA . GLN A 1 85 ? 10.758 1.410 -0.604 1.00 97.62 85 GLN A CA 1
ATOM 642 C C . GLN A 1 85 ? 10.061 0.059 -0.419 1.00 97.62 85 GLN A C 1
ATOM 64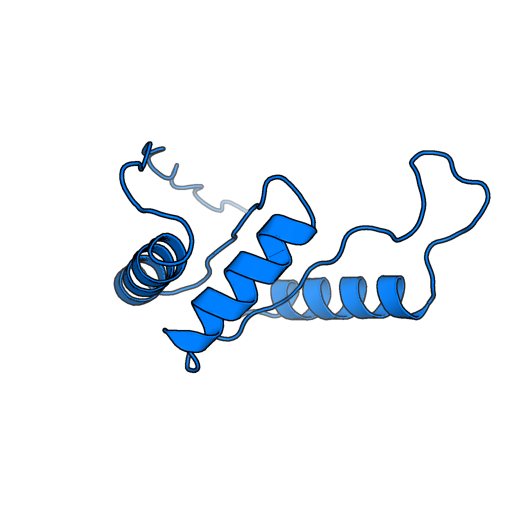4 O O . GLN A 1 85 ? 9.613 -0.264 0.680 1.00 97.62 85 GLN A O 1
ATOM 649 N N . ARG A 1 86 ? 10.027 -0.778 -1.462 1.00 98.00 86 ARG A N 1
ATOM 650 C CA . ARG A 1 86 ? 9.445 -2.127 -1.377 1.00 98.00 86 ARG A CA 1
ATOM 651 C C . ARG A 1 86 ? 10.166 -2.995 -0.350 1.00 98.00 86 ARG A C 1
ATOM 653 O O . ARG A 1 86 ? 9.508 -3.656 0.451 1.00 98.00 86 ARG A O 1
ATOM 660 N N . MET A 1 87 ? 11.500 -2.979 -0.347 1.00 98.19 87 MET A N 1
ATOM 661 C CA . MET A 1 87 ? 12.297 -3.708 0.645 1.00 98.19 87 MET A CA 1
ATOM 662 C C . MET A 1 87 ? 12.019 -3.224 2.069 1.00 98.19 87 MET A C 1
ATOM 664 O O . MET A 1 87 ? 11.849 -4.051 2.967 1.00 98.19 87 MET A O 1
ATOM 668 N N . ALA A 1 88 ? 11.933 -1.910 2.280 1.00 97.88 88 ALA A N 1
ATOM 669 C CA . ALA A 1 88 ? 11.625 -1.330 3.582 1.00 97.88 88 ALA A CA 1
ATOM 670 C C . ALA A 1 88 ? 10.243 -1.780 4.084 1.00 97.88 88 ALA A C 1
ATOM 672 O O . ALA A 1 88 ? 10.137 -2.277 5.208 1.00 97.88 88 ALA A O 1
ATOM 673 N N . THR A 1 89 ? 9.210 -1.703 3.238 1.00 97.44 89 THR A N 1
ATOM 674 C CA . THR A 1 89 ? 7.846 -2.132 3.582 1.00 97.44 89 THR A CA 1
ATOM 675 C C . THR A 1 89 ? 7.788 -3.622 3.928 1.00 97.44 89 THR A C 1
ATOM 677 O O . THR A 1 89 ? 7.250 -3.991 4.972 1.00 97.44 89 THR A O 1
ATOM 680 N N . LEU A 1 90 ? 8.397 -4.493 3.115 1.00 97.12 90 LEU A N 1
ATOM 681 C CA . LEU A 1 90 ? 8.416 -5.936 3.392 1.00 97.12 90 LEU A CA 1
ATOM 682 C C . LEU A 1 90 ? 9.199 -6.277 4.664 1.00 97.12 90 LEU A C 1
ATOM 684 O O . LEU A 1 90 ? 8.769 -7.130 5.437 1.00 97.12 90 LEU A O 1
ATOM 688 N N . THR A 1 91 ? 10.309 -5.584 4.922 1.00 97.69 91 THR A N 1
ATOM 689 C CA . THR A 1 91 ? 11.093 -5.763 6.154 1.00 97.69 91 THR A CA 1
ATOM 690 C C . THR A 1 91 ? 10.279 -5.356 7.381 1.00 97.69 91 THR A C 1
ATOM 692 O O . THR A 1 91 ? 10.241 -6.086 8.370 1.00 97.69 91 THR A O 1
ATOM 695 N N . ARG A 1 92 ? 9.578 -4.217 7.313 1.00 95.75 92 ARG A N 1
ATOM 696 C CA . ARG A 1 92 ? 8.690 -3.738 8.381 1.00 95.75 92 ARG A CA 1
ATOM 697 C C . ARG A 1 92 ? 7.603 -4.766 8.701 1.00 95.75 92 ARG A C 1
ATOM 699 O O . ARG A 1 92 ? 7.368 -5.042 9.876 1.00 95.75 92 ARG A O 1
ATOM 706 N N . LEU A 1 93 ? 6.991 -5.357 7.673 1.00 93.81 93 LEU A N 1
ATOM 707 C CA . LEU A 1 93 ? 5.979 -6.406 7.823 1.00 93.81 93 LEU A CA 1
ATOM 708 C C . LEU A 1 93 ? 6.562 -7.694 8.419 1.00 93.81 93 LEU A C 1
ATOM 710 O O . LEU A 1 93 ? 5.977 -8.244 9.347 1.00 93.81 93 LEU A O 1
ATOM 714 N N . ALA A 1 94 ? 7.724 -8.147 7.944 1.00 95.06 94 ALA A N 1
ATOM 715 C CA . ALA A 1 94 ? 8.379 -9.361 8.438 1.00 95.06 94 ALA A CA 1
ATOM 716 C C . ALA A 1 94 ? 8.811 -9.256 9.912 1.00 95.06 94 ALA A C 1
ATOM 718 O O . ALA A 1 94 ? 8.807 -10.249 10.635 1.00 95.06 94 ALA A O 1
ATOM 719 N N . MET A 1 95 ? 9.165 -8.051 10.366 1.00 94.75 95 MET A N 1
ATOM 720 C CA . MET A 1 95 ? 9.584 -7.778 11.745 1.00 94.75 95 MET A CA 1
ATOM 721 C C . MET A 1 95 ? 8.413 -7.477 12.691 1.00 94.75 95 MET A C 1
ATOM 723 O O . MET A 1 95 ? 8.624 -7.277 13.893 1.00 94.75 95 MET A O 1
ATOM 727 N N . ARG A 1 96 ? 7.181 -7.401 12.177 1.00 89.38 96 ARG A N 1
ATOM 728 C CA . ARG A 1 96 ? 6.005 -7.111 12.993 1.00 89.38 96 ARG A CA 1
ATOM 729 C C . ARG A 1 96 ? 5.754 -8.266 13.968 1.00 89.38 96 ARG A C 1
ATOM 731 O O . ARG A 1 96 ? 5.646 -9.421 13.568 1.00 89.38 96 ARG A O 1
ATOM 738 N N . LYS A 1 97 ? 5.587 -7.939 15.251 1.00 81.00 97 LYS A N 1
ATOM 739 C CA . LYS A 1 97 ? 5.091 -8.898 16.246 1.00 81.00 97 LYS A CA 1
ATOM 740 C C . LYS A 1 97 ? 3.585 -9.127 16.029 1.00 81.00 97 LYS A C 1
ATOM 742 O O . LYS A 1 97 ? 2.894 -8.130 15.806 1.00 81.00 97 LYS A O 1
ATOM 747 N N . PRO A 1 98 ? 3.107 -10.386 16.035 1.00 66.81 98 PRO A N 1
ATOM 748 C CA . PRO A 1 98 ? 1.709 -10.722 15.774 1.00 66.81 98 PRO A CA 1
ATOM 749 C C . PRO A 1 98 ? 0.744 -9.908 16.637 1.00 66.81 98 PRO A C 1
ATOM 751 O O . PRO A 1 98 ? 1.008 -9.776 17.852 1.00 66.81 98 PRO A O 1
#

Foldseek 3Di:
DDDPPPDDPDDDDDDDDQLSVLLVVLVVCVVVDDDDDDDDPDDVSVVSSVVSNCVNPVPDDDQDQDDFPDDVPDPDGGDPVNVVSNVVSVVCVVPDDD